Protein AF-A0A2E9A554-F1 (afdb_monomer_lite)

pLDDT: mean 85.21, std 9.95, range [47.91, 96.44]

Radius of gyration: 22.42 Å; chains: 1; bounding box: 54×28×67 Å

Secondary structure (DSSP, 8-state):
-PPBP----TTSHHHHHHHHHHHHSTTT---SB-EEE-TTT--EEEEEEEEEEEEHHHHHTT-STTEEEEEEEEEEEE-TTT--EEEEEEEEEEEEEHHHHHHHHHHHHHHHHTTTHHHH-HHHHHHHHHHTTTHHHHHHTTTT---

Structure (mmCIF, N/CA/C/O backbone):
data_AF-A0A2E9A554-F1
#
_entry.id   AF-A0A2E9A554-F1
#
loop_
_atom_site.group_PDB
_atom_site.id
_atom_site.type_symbol
_atom_site.label_atom_id
_atom_site.label_alt_id
_atom_site.label_comp_id
_atom_site.label_asym_id
_atom_site.label_entity_id
_atom_site.label_seq_id
_atom_site.pdbx_PDB_ins_code
_atom_site.Cartn_x
_atom_site.Cartn_y
_atom_site.Cartn_z
_atom_site.occupancy
_atom_site.B_iso_or_equiv
_atom_site.auth_seq_id
_atom_site.auth_comp_id
_atom_site.auth_asym_id
_atom_site.auth_atom_id
_atom_site.pdbx_PDB_model_num
ATOM 1 N N . MET A 1 1 ? 9.701 5.280 -5.747 1.00 60.09 1 MET A N 1
ATOM 2 C CA . MET A 1 1 ? 9.747 5.424 -7.225 1.00 60.09 1 MET A CA 1
ATOM 3 C C . MET A 1 1 ? 10.771 4.441 -7.777 1.00 60.09 1 MET A C 1
ATOM 5 O O . MET A 1 1 ? 11.624 4.023 -7.006 1.00 60.09 1 MET A O 1
ATOM 9 N N . ALA A 1 2 ? 10.641 4.023 -9.042 1.00 65.19 2 ALA A N 1
ATOM 10 C CA . ALA A 1 2 ? 11.498 3.002 -9.651 1.00 65.19 2 ALA A CA 1
ATOM 11 C C . ALA A 1 2 ? 12.974 3.433 -9.666 1.00 65.19 2 ALA A C 1
ATOM 13 O O . ALA A 1 2 ? 13.282 4.607 -9.874 1.00 65.19 2 ALA A O 1
ATOM 14 N N . THR A 1 3 ? 13.880 2.491 -9.414 1.00 64.88 3 THR A N 1
ATOM 15 C CA . THR A 1 3 ? 15.324 2.750 -9.372 1.00 64.88 3 THR A CA 1
ATOM 16 C C . THR A 1 3 ? 15.843 2.922 -10.792 1.00 64.88 3 THR A C 1
ATOM 18 O O . THR A 1 3 ? 15.577 2.064 -11.635 1.00 64.88 3 THR A O 1
ATOM 21 N N . LYS A 1 4 ? 16.572 4.012 -11.063 1.00 72.31 4 LYS A N 1
ATOM 22 C CA . LYS A 1 4 ? 17.244 4.197 -12.355 1.00 72.31 4 LYS A CA 1
ATOM 23 C C . LYS A 1 4 ? 18.222 3.037 -12.567 1.00 72.31 4 LYS A C 1
ATOM 25 O O . LYS A 1 4 ? 18.890 2.621 -11.620 1.00 72.31 4 LYS A O 1
ATOM 30 N N . LEU A 1 5 ? 18.250 2.483 -13.772 1.00 70.25 5 LEU A N 1
ATOM 31 C CA . LEU A 1 5 ? 19.269 1.515 -14.154 1.00 70.25 5 LEU A CA 1
ATOM 32 C C . LEU A 1 5 ? 20.624 2.219 -14.137 1.00 70.25 5 LEU A C 1
ATOM 34 O O . LEU A 1 5 ? 20.774 3.310 -14.688 1.00 70.25 5 LEU A O 1
ATOM 38 N N . ASP A 1 6 ? 21.582 1.601 -13.457 1.00 71.38 6 ASP A N 1
ATOM 39 C CA . ASP A 1 6 ? 22.965 2.051 -13.467 1.00 71.38 6 ASP A CA 1
ATOM 40 C C . ASP A 1 6 ? 23.604 1.567 -14.769 1.00 71.38 6 ASP A C 1
ATOM 42 O O . ASP A 1 6 ? 24.031 0.419 -14.890 1.00 71.38 6 ASP A O 1
ATOM 46 N N . VAL A 1 7 ? 23.525 2.409 -15.799 1.00 70.94 7 VAL A N 1
ATOM 47 C CA . VAL A 1 7 ? 24.035 2.090 -17.132 1.00 70.94 7 VAL A CA 1
ATOM 48 C C . VAL A 1 7 ? 25.461 2.605 -17.230 1.00 70.94 7 VAL A C 1
ATOM 50 O O . VAL A 1 7 ? 25.695 3.804 -17.396 1.00 70.94 7 VAL A O 1
ATOM 53 N N . ASN A 1 8 ? 26.421 1.687 -17.162 1.00 75.50 8 ASN A N 1
ATOM 54 C CA . ASN A 1 8 ? 27.818 2.009 -17.398 1.00 75.50 8 ASN A CA 1
ATOM 55 C C . ASN A 1 8 ? 28.079 2.099 -18.910 1.00 75.50 8 ASN A C 1
ATOM 57 O O . ASN A 1 8 ? 28.184 1.088 -19.598 1.00 75.50 8 ASN A O 1
ATOM 61 N N . THR A 1 9 ? 28.190 3.322 -19.431 1.00 76.94 9 THR A N 1
ATOM 62 C CA . THR A 1 9 ? 28.538 3.595 -20.841 1.00 76.94 9 THR A CA 1
ATOM 63 C C . THR A 1 9 ? 30.051 3.564 -21.099 1.00 76.94 9 THR A C 1
ATOM 65 O O . THR A 1 9 ? 30.520 4.021 -22.139 1.00 76.94 9 THR A O 1
ATOM 68 N N . GLY A 1 10 ? 30.847 3.072 -20.143 1.00 73.19 10 GLY A N 1
ATOM 69 C CA . GLY A 1 10 ? 32.307 3.039 -20.222 1.00 73.19 10 GLY A CA 1
ATOM 70 C C . GLY A 1 10 ? 32.973 4.415 -20.118 1.00 73.19 10 GLY A C 1
ATOM 71 O O . GLY A 1 10 ? 34.171 4.520 -20.346 1.00 73.19 10 GLY A O 1
ATOM 72 N N . GLY A 1 11 ? 32.217 5.480 -19.820 1.00 73.38 11 GLY A N 1
ATOM 73 C CA . GLY A 1 11 ? 32.735 6.845 -19.660 1.00 73.38 11 GLY A CA 1
ATOM 74 C C . GLY A 1 11 ? 33.213 7.525 -20.951 1.00 73.38 11 GLY A C 1
ATOM 75 O O . GLY A 1 11 ? 33.679 8.659 -20.893 1.00 73.38 11 GLY A O 1
ATOM 76 N N . THR A 1 12 ? 33.081 6.873 -22.110 1.00 81.94 12 THR A N 1
ATOM 77 C CA . THR A 1 12 ? 33.535 7.387 -23.412 1.00 81.94 12 THR A CA 1
ATOM 78 C C . THR A 1 12 ? 32.382 7.986 -24.218 1.00 81.94 12 THR A C 1
ATOM 80 O O . THR A 1 12 ? 31.231 7.556 -24.109 1.00 81.94 12 THR A O 1
ATOM 83 N N . ASP A 1 13 ? 32.675 8.963 -25.078 1.00 80.12 13 ASP A N 1
ATOM 84 C CA . ASP A 1 13 ? 31.655 9.573 -25.945 1.00 80.12 13 ASP A CA 1
ATOM 85 C C . ASP A 1 13 ? 31.112 8.596 -26.998 1.00 80.12 13 ASP A C 1
ATOM 87 O O . ASP A 1 13 ? 29.941 8.665 -27.375 1.00 80.12 13 ASP A O 1
ATOM 91 N N . LEU A 1 14 ? 31.923 7.612 -27.400 1.00 83.44 14 LEU A N 1
ATOM 92 C CA . LEU A 1 14 ? 31.482 6.510 -28.252 1.00 83.44 14 LEU A CA 1
ATOM 93 C C . LEU A 1 14 ? 30.424 5.643 -27.549 1.00 83.44 14 LEU A C 1
ATOM 95 O O . LEU A 1 14 ? 29.394 5.330 -28.146 1.00 83.44 14 LEU A O 1
ATOM 99 N N . GLY A 1 15 ? 30.634 5.309 -26.270 1.00 79.88 15 GLY A N 1
ATOM 100 C CA . GLY A 1 15 ? 29.681 4.529 -25.479 1.00 79.88 15 GLY A CA 1
ATOM 101 C C . GLY A 1 15 ? 28.342 5.242 -25.274 1.00 79.88 15 GLY A C 1
ATOM 102 O O . GLY A 1 15 ? 27.287 4.616 -25.387 1.00 79.88 15 GLY A O 1
ATOM 103 N N . LYS A 1 16 ? 28.358 6.567 -25.072 1.00 83.00 16 LYS A N 1
ATOM 104 C CA . LYS A 1 16 ? 27.128 7.381 -25.027 1.00 83.00 16 LYS A CA 1
ATOM 105 C C . LYS A 1 16 ? 26.375 7.344 -26.359 1.00 83.00 16 LYS A C 1
ATOM 107 O O . LYS A 1 16 ? 25.166 7.131 -26.367 1.00 83.00 16 LYS A O 1
ATOM 112 N N . LYS A 1 17 ? 27.084 7.481 -27.485 1.00 84.12 17 LYS A N 1
ATOM 113 C CA . LYS A 1 17 ? 26.482 7.459 -28.828 1.00 84.12 17 LYS A CA 1
ATOM 114 C C . LYS A 1 17 ? 25.852 6.101 -29.157 1.00 84.12 17 LYS A C 1
ATOM 116 O O . LYS A 1 17 ? 24.749 6.058 -29.696 1.00 84.12 17 LYS A O 1
ATOM 121 N N . ILE A 1 18 ? 26.512 5.000 -28.794 1.00 83.12 18 ILE A N 1
ATOM 122 C CA . ILE A 1 18 ? 25.972 3.639 -28.953 1.00 83.12 18 ILE A CA 1
ATOM 123 C C . ILE A 1 18 ? 24.711 3.456 -28.099 1.00 83.12 18 ILE A C 1
ATOM 125 O O . ILE A 1 18 ? 23.701 2.954 -28.593 1.00 83.12 18 ILE A O 1
ATOM 129 N N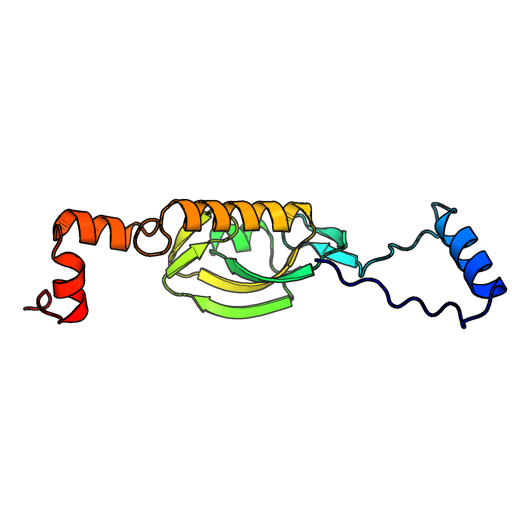 . TRP A 1 19 ? 24.736 3.916 -26.844 1.00 82.19 19 TRP A N 1
ATOM 130 C CA . TRP A 1 19 ? 23.565 3.878 -25.967 1.00 82.19 19 TRP A CA 1
ATOM 131 C C . TRP A 1 19 ? 22.382 4.668 -26.541 1.00 82.19 19 TRP A C 1
ATOM 133 O O . TRP A 1 19 ? 21.261 4.166 -26.567 1.00 82.19 19 TRP A O 1
ATOM 143 N N . GLU A 1 20 ? 22.618 5.873 -27.061 1.00 83.81 20 GLU A N 1
ATOM 144 C CA . GLU A 1 20 ? 21.577 6.685 -27.701 1.00 83.81 20 GLU A CA 1
ATOM 145 C C . GLU A 1 20 ? 20.982 6.020 -28.946 1.00 83.81 20 GLU A C 1
ATOM 147 O O . GLU A 1 20 ? 19.772 6.098 -29.158 1.00 83.81 20 GLU A O 1
ATOM 152 N N . VAL A 1 21 ? 21.804 5.358 -29.764 1.00 85.12 21 VAL A N 1
ATOM 153 C CA . VAL A 1 21 ? 21.327 4.600 -30.931 1.00 85.12 21 VAL A CA 1
ATOM 154 C C . VAL A 1 21 ? 20.466 3.414 -30.487 1.00 85.12 21 VAL A C 1
ATOM 156 O O . VAL A 1 21 ? 19.365 3.243 -31.010 1.00 85.12 21 VAL A O 1
ATOM 159 N N . HIS A 1 22 ? 20.899 2.656 -29.475 1.00 80.62 22 HIS A N 1
ATOM 160 C CA . HIS A 1 22 ? 20.107 1.555 -28.913 1.00 80.62 22 HIS A CA 1
ATOM 161 C C . HIS A 1 22 ? 18.777 2.016 -28.310 1.00 80.62 22 HIS A C 1
ATOM 163 O O . HIS A 1 22 ? 17.765 1.337 -28.472 1.00 80.62 22 HIS A O 1
ATOM 169 N N . GLN A 1 23 ? 18.760 3.173 -27.646 1.00 80.38 23 GLN A N 1
ATOM 170 C CA . GLN A 1 23 ? 17.552 3.759 -27.060 1.00 80.38 23 GLN A CA 1
ATOM 171 C C . GLN A 1 23 ? 16.565 4.301 -28.108 1.00 80.38 23 GLN A C 1
ATOM 173 O O . GLN A 1 23 ? 15.366 4.372 -27.833 1.00 80.38 23 GLN A O 1
ATOM 178 N N . LYS A 1 24 ? 17.051 4.683 -29.298 1.00 83.31 24 LYS A N 1
ATOM 179 C CA . LYS A 1 24 ? 16.222 5.143 -30.427 1.00 83.31 24 LYS A CA 1
ATOM 180 C C . LYS A 1 24 ? 15.560 3.999 -31.201 1.00 83.31 24 LYS A C 1
ATOM 182 O O . LYS A 1 24 ? 14.560 4.243 -31.866 1.00 83.31 24 LYS A O 1
ATOM 187 N N . ASN A 1 25 ? 16.099 2.784 -31.126 1.00 81.50 25 ASN A N 1
ATOM 188 C CA . ASN A 1 25 ? 15.534 1.609 -31.786 1.00 81.50 25 ASN A CA 1
ATOM 189 C C . ASN A 1 25 ? 14.466 0.953 -30.891 1.00 81.50 25 ASN A C 1
ATOM 191 O O . ASN A 1 25 ? 14.780 0.522 -29.785 1.00 81.50 25 ASN A O 1
ATOM 195 N N . GLU A 1 26 ? 13.220 0.853 -31.367 1.00 61.12 26 GLU A N 1
ATOM 196 C CA . GLU A 1 26 ? 12.099 0.273 -30.609 1.00 61.12 26 GLU A CA 1
ATOM 197 C C . GLU A 1 26 ? 12.321 -1.187 -30.193 1.00 61.12 26 GLU A C 1
ATOM 199 O O . GLU A 1 26 ? 11.865 -1.572 -29.116 1.00 61.12 26 GLU A O 1
ATOM 204 N N . GLU A 1 27 ? 13.055 -1.975 -30.982 1.00 69.25 27 GLU A N 1
ATOM 205 C CA . GLU A 1 27 ? 13.298 -3.397 -30.701 1.00 69.25 27 GLU A CA 1
ATOM 206 C C . GLU A 1 27 ? 14.384 -3.618 -29.641 1.00 69.25 27 GLU A C 1
ATOM 208 O O . GLU A 1 27 ? 14.365 -4.619 -28.926 1.00 69.25 27 GLU A O 1
ATOM 213 N N . THR A 1 28 ? 15.325 -2.676 -29.503 1.00 68.06 28 THR A N 1
ATOM 214 C CA . THR A 1 28 ? 16.438 -2.775 -28.539 1.00 68.06 28 THR A CA 1
ATOM 215 C C . THR A 1 28 ? 16.329 -1.791 -27.380 1.00 68.06 28 THR A C 1
ATOM 217 O O . THR A 1 28 ? 17.236 -1.718 -26.546 1.00 68.06 28 THR A O 1
ATOM 220 N N . ARG A 1 29 ? 15.248 -1.004 -27.318 1.00 74.50 29 ARG A N 1
ATOM 221 C CA . ARG A 1 29 ? 15.064 0.012 -26.283 1.00 74.50 29 ARG A CA 1
ATOM 222 C C . ARG A 1 29 ? 14.845 -0.647 -24.928 1.00 74.50 29 ARG A C 1
ATOM 224 O O . ARG A 1 29 ? 13.784 -1.196 -24.645 1.00 74.50 29 ARG A O 1
ATOM 231 N N . VAL A 1 30 ? 15.825 -0.492 -24.049 1.00 68.31 30 VAL A N 1
ATOM 232 C CA . VAL A 1 30 ? 15.725 -0.879 -22.638 1.00 68.31 30 VAL A CA 1
ATOM 233 C C . VAL A 1 30 ? 15.193 0.287 -21.813 1.00 68.31 30 VAL A C 1
ATOM 235 O O . VAL A 1 30 ? 15.573 1.437 -22.023 1.00 68.31 30 VAL A O 1
ATOM 238 N N . ASN A 1 31 ? 14.326 0.012 -20.844 1.00 66.12 31 ASN A N 1
ATOM 239 C CA . ASN A 1 31 ? 13.830 1.043 -19.939 1.00 66.12 31 ASN A CA 1
ATOM 240 C C . ASN A 1 31 ? 14.981 1.642 -19.120 1.00 66.12 31 ASN A C 1
ATOM 242 O O . ASN A 1 31 ? 15.914 0.945 -18.739 1.00 66.12 31 ASN A O 1
ATOM 246 N N . ASN A 1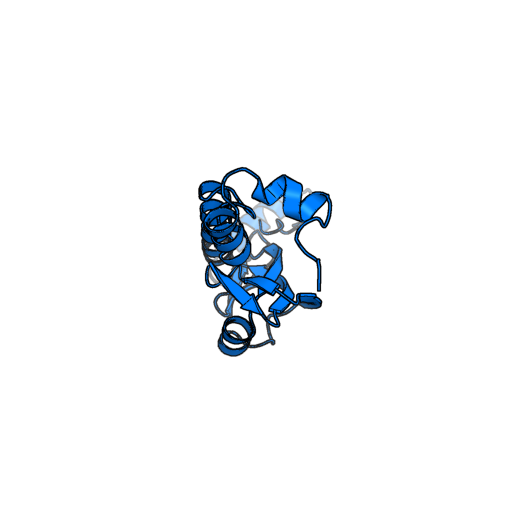 32 ? 14.913 2.935 -18.808 1.00 71.19 32 ASN A N 1
ATOM 247 C CA . ASN A 1 32 ? 15.927 3.602 -17.985 1.00 71.19 32 ASN A CA 1
ATOM 248 C C . ASN A 1 32 ? 15.796 3.264 -16.489 1.00 71.19 32 ASN A C 1
ATOM 250 O O . ASN A 1 32 ? 16.572 3.755 -15.669 1.00 71.19 32 ASN A O 1
ATOM 254 N N . TYR A 1 33 ? 14.806 2.454 -16.118 1.00 69.62 33 TYR A N 1
ATOM 255 C CA . TYR A 1 33 ? 14.496 2.067 -14.748 1.00 69.62 33 TYR A CA 1
ATOM 256 C C . TYR A 1 33 ? 14.387 0.551 -14.627 1.00 69.62 33 TYR A C 1
ATOM 258 O O . TYR A 1 33 ? 13.970 -0.117 -15.569 1.00 69.62 33 TYR A O 1
ATOM 266 N N . LYS A 1 34 ? 14.720 0.012 -13.449 1.00 68.38 34 LYS A N 1
ATOM 267 C CA . LYS A 1 34 ? 14.549 -1.416 -13.157 1.00 68.38 34 LYS A CA 1
ATOM 268 C C . LYS A 1 34 ? 13.091 -1.820 -13.380 1.00 68.38 34 LYS A C 1
ATOM 270 O O . LYS A 1 34 ? 12.189 -1.327 -12.696 1.00 68.38 34 LYS A O 1
ATOM 275 N N . GLU A 1 35 ? 12.883 -2.722 -14.329 1.00 78.88 35 GLU A N 1
ATOM 276 C CA . GLU A 1 35 ? 11.574 -3.291 -14.613 1.00 78.88 35 GLU A CA 1
ATOM 277 C C . GLU A 1 35 ? 11.265 -4.426 -13.644 1.00 78.88 35 GLU A C 1
ATOM 279 O O . GLU A 1 35 ? 12.145 -5.168 -13.196 1.00 78.88 35 GLU A O 1
ATOM 284 N N . ALA A 1 36 ? 9.994 -4.551 -13.288 1.00 82.50 36 ALA A N 1
ATOM 285 C CA . ALA A 1 36 ? 9.507 -5.711 -12.570 1.00 82.50 36 ALA A CA 1
ATOM 286 C C . ALA A 1 36 ? 8.028 -5.942 -12.855 1.00 82.50 36 ALA A C 1
ATOM 288 O O . ALA A 1 36 ? 7.296 -5.021 -13.227 1.00 82.50 36 ALA A O 1
ATOM 289 N N . VAL A 1 37 ? 7.578 -7.164 -12.576 1.00 88.12 37 VAL A N 1
ATOM 290 C CA . VAL A 1 37 ? 6.154 -7.482 -12.534 1.00 88.12 37 VAL A CA 1
ATOM 291 C C . VAL A 1 37 ? 5.505 -6.658 -11.421 1.00 88.12 37 VAL A C 1
ATOM 293 O O . VAL A 1 37 ? 5.877 -6.742 -10.248 1.00 88.12 37 VAL A O 1
ATOM 296 N N . CYS A 1 38 ? 4.528 -5.832 -11.784 1.00 90.81 38 CYS A N 1
ATOM 297 C CA . CYS A 1 38 ? 3.752 -5.053 -10.832 1.00 90.81 38 CYS A CA 1
ATOM 298 C C . CYS A 1 38 ? 2.725 -5.940 -10.116 1.00 90.81 38 CYS A C 1
ATOM 300 O O . CYS A 1 38 ? 1.814 -6.466 -10.750 1.00 90.81 38 CYS A O 1
ATOM 302 N N . PHE A 1 39 ? 2.764 -5.987 -8.785 1.00 92.62 39 PHE A N 1
ATOM 303 C CA . PHE A 1 39 ? 1.784 -6.704 -7.960 1.00 92.62 39 PHE A CA 1
ATOM 304 C C . PHE A 1 39 ? 0.340 -6.218 -8.181 1.00 92.62 39 PHE A C 1
ATOM 306 O O . PHE A 1 39 ? -0.624 -6.962 -8.041 1.00 92.62 39 PHE A O 1
ATOM 313 N N . GLY A 1 40 ? 0.161 -4.944 -8.539 1.00 90.12 40 GLY A N 1
ATOM 314 C CA . GLY A 1 40 ? -1.163 -4.353 -8.711 1.00 90.12 40 GLY A CA 1
ATOM 315 C C . GLY A 1 40 ? -1.869 -4.714 -10.020 1.00 90.12 40 GLY A C 1
ATOM 316 O O . GLY A 1 40 ? -3.099 -4.759 -10.026 1.00 90.12 40 GLY A O 1
ATOM 317 N N . CYS A 1 41 ? -1.128 -4.911 -11.115 1.00 91.19 41 CYS A N 1
ATOM 318 C CA . CYS A 1 41 ? -1.705 -5.113 -12.451 1.00 91.19 41 CYS A CA 1
ATOM 319 C C . CYS A 1 41 ? -1.047 -6.221 -13.283 1.00 91.19 41 CYS A C 1
ATOM 321 O O . CYS A 1 41 ? -1.412 -6.362 -14.445 1.00 91.19 41 CYS A O 1
ATOM 323 N N . LEU A 1 42 ? -0.075 -6.950 -12.725 1.00 89.50 42 LEU A N 1
ATOM 324 C CA . LEU A 1 42 ? 0.663 -8.061 -13.346 1.00 89.50 42 LEU A CA 1
ATOM 325 C C . LEU A 1 42 ? 1.397 -7.724 -14.653 1.00 89.50 42 LEU A C 1
ATOM 327 O O . LEU A 1 42 ? 1.858 -8.609 -15.361 1.00 89.50 42 LEU A O 1
ATOM 331 N N . LYS A 1 43 ? 1.541 -6.435 -14.970 1.00 89.12 43 LYS A N 1
ATOM 332 C CA . LYS A 1 43 ? 2.325 -5.967 -16.116 1.00 89.12 43 LYS A CA 1
ATOM 333 C C . LYS A 1 43 ? 3.773 -5.733 -15.701 1.00 89.12 43 LYS A C 1
ATOM 335 O O . LYS A 1 43 ? 4.008 -5.248 -14.590 1.00 89.12 43 LYS A O 1
ATOM 340 N N . ASN A 1 44 ? 4.701 -6.022 -16.608 1.00 86.06 44 ASN A N 1
ATOM 341 C CA . ASN A 1 44 ? 6.087 -5.575 -16.505 1.00 86.06 44 ASN A CA 1
ATOM 342 C C . ASN A 1 44 ? 6.150 -4.073 -16.782 1.00 86.06 44 ASN A C 1
ATOM 344 O O . ASN A 1 44 ? 5.660 -3.609 -17.810 1.00 86.06 44 ASN A O 1
ATOM 348 N N . ASP A 1 45 ? 6.675 -3.317 -15.823 1.00 85.44 45 ASP A N 1
ATOM 349 C CA . ASP A 1 45 ? 6.831 -1.865 -15.912 1.00 85.44 45 ASP A CA 1
ATOM 350 C C . ASP A 1 45 ? 7.932 -1.416 -14.934 1.00 85.44 45 ASP A C 1
ATOM 352 O O . ASP A 1 45 ? 8.364 -2.178 -14.059 1.00 85.44 45 ASP A O 1
ATOM 356 N N . ALA A 1 46 ? 8.346 -0.155 -15.028 1.00 84.94 46 ALA A N 1
ATOM 357 C CA . ALA A 1 46 ? 9.172 0.496 -14.024 1.00 84.94 46 ALA A CA 1
ATOM 358 C C . ALA A 1 46 ? 8.431 0.504 -12.674 1.00 84.94 46 ALA A C 1
ATOM 360 O O . ALA A 1 46 ? 7.465 1.252 -12.457 1.00 84.94 46 ALA A O 1
ATOM 361 N N . ALA A 1 47 ? 8.886 -0.336 -11.746 1.00 85.50 47 ALA A N 1
ATOM 362 C CA . ALA A 1 47 ? 8.209 -0.573 -10.479 1.00 85.50 47 ALA A CA 1
ATOM 363 C C . ALA A 1 47 ? 9.131 -0.314 -9.283 1.00 85.50 47 ALA A C 1
ATOM 365 O O . ALA A 1 47 ? 10.327 -0.597 -9.306 1.00 85.50 47 ALA A O 1
ATOM 366 N N . GLY A 1 48 ? 8.560 0.242 -8.215 1.00 85.56 48 GLY A N 1
ATOM 367 C CA . GLY A 1 48 ? 9.249 0.421 -6.937 1.00 85.56 48 GLY A CA 1
ATOM 368 C C . GLY A 1 48 ? 8.814 -0.641 -5.936 1.00 85.56 48 GLY A C 1
ATOM 369 O O . GLY A 1 48 ? 7.621 -0.931 -5.848 1.00 85.56 48 GLY A O 1
ATOM 370 N N . ALA A 1 49 ? 9.763 -1.195 -5.180 1.00 87.88 49 ALA A N 1
ATOM 371 C CA . ALA A 1 49 ? 9.465 -2.044 -4.031 1.00 87.88 49 ALA A CA 1
ATOM 372 C C . ALA A 1 49 ? 8.985 -1.197 -2.843 1.00 87.88 49 ALA A C 1
ATOM 374 O O . ALA A 1 49 ? 9.469 -0.082 -2.632 1.00 87.88 49 ALA A O 1
ATOM 375 N N . GLY A 1 50 ? 8.035 -1.725 -2.080 1.00 90.25 50 GLY A N 1
ATOM 376 C CA . GLY A 1 50 ? 7.495 -1.078 -0.893 1.00 90.25 50 GLY A CA 1
ATOM 377 C C . GLY A 1 50 ? 6.752 -2.066 -0.004 1.00 90.25 50 GLY A C 1
ATOM 378 O O . GLY A 1 50 ? 6.457 -3.190 -0.411 1.00 90.25 50 GLY A O 1
ATOM 379 N N . VAL A 1 51 ? 6.453 -1.620 1.214 1.00 94.12 51 VAL A N 1
ATOM 380 C CA . VAL A 1 51 ? 5.715 -2.398 2.209 1.00 94.12 51 VAL A CA 1
ATOM 381 C C . VAL A 1 51 ? 4.270 -1.921 2.256 1.00 94.12 51 VAL A C 1
ATOM 383 O O . VAL A 1 51 ? 4.015 -0.724 2.403 1.00 94.12 51 VAL A O 1
ATOM 386 N N . PHE A 1 52 ? 3.326 -2.849 2.118 1.00 94.75 52 PHE A N 1
ATOM 387 C CA . PHE A 1 52 ? 1.903 -2.542 2.041 1.00 94.75 52 PHE A CA 1
ATOM 388 C C . PHE A 1 52 ? 1.080 -3.516 2.880 1.00 94.75 52 PHE A C 1
ATOM 390 O O . PHE A 1 52 ? 1.335 -4.715 2.857 1.00 94.75 52 PHE A O 1
ATOM 397 N N . ASP A 1 53 ? 0.050 -3.013 3.555 1.00 96.00 53 ASP A N 1
ATOM 398 C CA . ASP A 1 53 ? -0.907 -3.860 4.265 1.00 96.00 53 ASP A CA 1
ATOM 399 C C . ASP A 1 53 ? -2.037 -4.264 3.309 1.00 96.00 53 ASP A C 1
ATOM 401 O O . ASP A 1 53 ? -2.657 -3.421 2.645 1.00 96.00 53 ASP A O 1
ATOM 405 N N . ILE A 1 54 ? -2.313 -5.563 3.212 1.00 95.88 54 ILE A N 1
ATOM 406 C CA . ILE A 1 54 ? -3.291 -6.131 2.283 1.00 95.88 54 ILE A CA 1
ATOM 407 C C . ILE A 1 54 ? -4.238 -7.095 3.001 1.00 95.88 54 ILE A C 1
ATOM 409 O O . ILE A 1 54 ? -3.840 -7.888 3.847 1.00 95.88 54 ILE A O 1
ATOM 413 N N . CYS A 1 55 ? -5.524 -7.038 2.653 1.00 95.44 55 CYS A N 1
ATOM 414 C CA . CYS A 1 55 ? -6.513 -7.998 3.141 1.00 95.44 55 CYS A CA 1
ATOM 415 C C . CYS A 1 55 ? -6.559 -9.258 2.264 1.00 95.44 55 CYS A C 1
ATOM 417 O O . CYS A 1 55 ? -6.303 -9.175 1.058 1.00 95.44 55 CYS A O 1
ATOM 419 N N . GLY A 1 56 ? -7.006 -10.383 2.831 1.00 91.25 56 GLY A N 1
ATOM 420 C CA . GLY A 1 56 ? -7.137 -11.662 2.116 1.00 91.25 56 GLY A CA 1
ATOM 421 C C . GLY A 1 56 ? -7.897 -11.558 0.787 1.00 91.25 56 GLY A C 1
ATOM 422 O O . GLY A 1 56 ? -7.400 -12.017 -0.236 1.00 91.25 56 GLY A O 1
ATOM 423 N N . ASP A 1 57 ? -9.023 -10.831 0.752 1.00 92.56 57 ASP A N 1
ATOM 424 C CA . ASP A 1 57 ? -9.804 -10.608 -0.481 1.00 92.56 57 ASP A CA 1
ATOM 425 C C . ASP A 1 57 ? -8.977 -9.957 -1.609 1.00 92.56 57 ASP A C 1
ATOM 427 O O . ASP A 1 57 ? -9.173 -10.227 -2.794 1.00 92.56 57 ASP A O 1
ATOM 431 N N . CYS A 1 58 ? -8.079 -9.031 -1.255 1.00 93.38 58 CYS A N 1
ATOM 432 C CA . CYS A 1 58 ? -7.262 -8.299 -2.220 1.00 93.38 58 CYS A CA 1
ATOM 433 C C . CYS A 1 58 ? -6.035 -9.091 -2.658 1.00 93.38 58 CYS A C 1
ATOM 435 O O . CYS A 1 58 ? -5.624 -8.926 -3.809 1.00 93.38 58 CYS A O 1
ATOM 437 N N . ALA A 1 59 ? -5.470 -9.897 -1.758 1.00 90.75 59 ALA A N 1
ATOM 438 C CA . ALA A 1 59 ? -4.376 -10.808 -2.059 1.00 90.75 59 ALA A CA 1
ATOM 439 C C . ALA A 1 59 ? -4.860 -11.940 -2.979 1.00 90.75 59 ALA A C 1
ATOM 441 O O . ALA A 1 59 ? -4.281 -12.149 -4.040 1.00 90.75 59 ALA A O 1
ATOM 442 N N . GLY A 1 60 ? -5.995 -12.574 -2.657 1.00 88.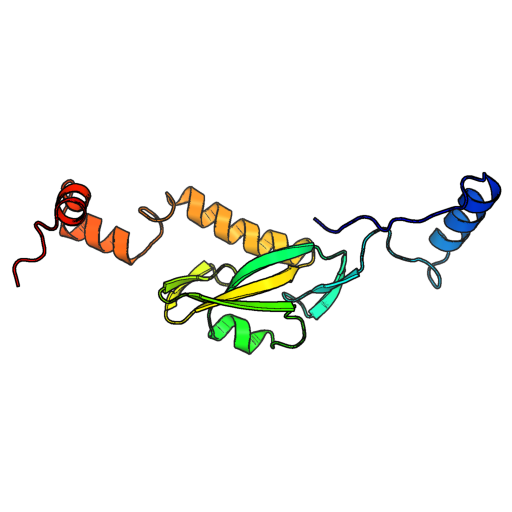31 60 GLY A N 1
ATOM 443 C CA . GLY A 1 60 ? -6.566 -13.663 -3.458 1.00 88.31 60 GLY A CA 1
ATOM 444 C C . GLY A 1 60 ? -6.892 -13.261 -4.900 1.00 88.31 60 GLY A C 1
ATOM 445 O O . GLY A 1 60 ? -6.642 -14.023 -5.822 1.00 88.31 60 GLY A O 1
ATOM 446 N N . LYS A 1 61 ? -7.369 -12.028 -5.125 1.00 89.75 61 LYS A N 1
ATOM 447 C CA . LYS A 1 61 ? -7.653 -11.513 -6.481 1.00 89.75 61 LYS A CA 1
ATOM 448 C C . LYS A 1 61 ? -6.413 -11.235 -7.332 1.00 89.75 61 LYS A C 1
ATOM 450 O O . LYS A 1 61 ? -6.544 -11.118 -8.545 1.00 89.75 61 LYS A O 1
ATOM 455 N N . ARG A 1 62 ? -5.254 -11.009 -6.710 1.00 88.69 62 ARG A N 1
ATOM 456 C CA . ARG A 1 62 ? -4.017 -10.619 -7.410 1.00 88.69 62 ARG A CA 1
ATOM 457 C C . ARG A 1 62 ? -3.051 -11.775 -7.602 1.00 88.69 62 ARG A C 1
ATOM 459 O O . ARG A 1 62 ? -2.164 -11.653 -8.438 1.00 88.69 62 ARG A O 1
ATOM 466 N N . GLY A 1 63 ? -3.235 -12.849 -6.841 1.00 84.62 63 GLY A N 1
ATOM 467 C CA . GLY A 1 63 ? -2.262 -13.922 -6.762 1.00 84.62 63 GLY A CA 1
ATOM 468 C C . GLY A 1 63 ? -1.055 -13.536 -5.902 1.00 84.62 63 GLY A C 1
ATOM 469 O O . GLY A 1 63 ? -0.921 -12.400 -5.428 1.00 84.62 63 GLY A O 1
ATOM 470 N N . ARG A 1 64 ? -0.196 -14.521 -5.643 1.00 82.62 64 ARG A N 1
ATOM 471 C CA . ARG A 1 64 ? 1.019 -14.375 -4.819 1.00 82.62 64 ARG A CA 1
ATOM 472 C C . ARG A 1 64 ? 2.305 -14.476 -5.635 1.00 82.62 64 ARG A C 1
ATOM 474 O O . ARG A 1 64 ? 3.380 -14.260 -5.099 1.00 82.62 64 ARG A O 1
ATOM 481 N N . GLU A 1 65 ? 2.205 -14.732 -6.927 1.00 80.69 65 GLU A N 1
ATOM 482 C CA . GLU A 1 65 ? 3.315 -14.847 -7.868 1.00 80.69 65 GLU A CA 1
ATOM 483 C C . GLU A 1 65 ? 4.163 -13.561 -7.960 1.00 80.69 65 GLU A C 1
ATOM 485 O O . GLU A 1 65 ? 5.388 -13.664 -7.954 1.00 80.69 65 GLU A O 1
ATOM 490 N N . PRO A 1 66 ? 3.584 -12.339 -7.993 1.00 81.19 66 PRO A N 1
ATOM 491 C CA . PRO A 1 66 ? 4.370 -11.097 -8.014 1.00 81.19 66 PRO A CA 1
ATOM 492 C C . PRO A 1 66 ? 4.782 -10.595 -6.615 1.00 81.19 66 PRO A C 1
ATOM 494 O O . PRO A 1 66 ? 5.299 -9.478 -6.483 1.00 81.19 66 PRO A O 1
ATOM 497 N N . LEU A 1 67 ? 4.482 -11.350 -5.554 1.00 85.56 67 LEU A N 1
ATOM 498 C CA . LEU A 1 67 ? 4.8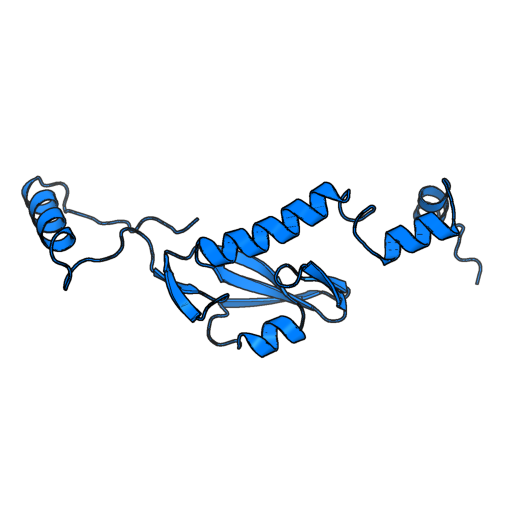23 -10.989 -4.180 1.00 85.56 67 LEU A CA 1
ATOM 499 C C . LEU A 1 67 ? 6.316 -11.237 -3.936 1.00 85.56 67 LEU A C 1
ATOM 501 O O . LEU A 1 67 ? 6.823 -12.297 -4.283 1.00 85.56 67 LEU A O 1
ATOM 505 N N . LEU A 1 68 ? 7.018 -10.294 -3.298 1.00 82.69 68 LEU A N 1
ATOM 506 C CA . LEU A 1 68 ? 8.409 -10.542 -2.908 1.00 82.69 68 LEU A CA 1
ATOM 507 C C . LEU A 1 68 ? 8.465 -11.388 -1.638 1.00 82.69 68 LEU A C 1
ATOM 509 O O . LEU A 1 68 ? 9.135 -12.412 -1.606 1.00 82.69 68 LEU A O 1
ATOM 513 N N . VAL A 1 69 ? 7.768 -10.951 -0.584 1.00 90.44 69 VAL A N 1
ATOM 514 C CA . VAL A 1 69 ? 7.694 -11.682 0.686 1.00 90.44 69 VAL A CA 1
ATOM 515 C C . VAL A 1 69 ? 6.490 -11.217 1.507 1.00 90.44 69 VAL A C 1
ATOM 517 O O . VAL A 1 69 ? 6.138 -10.033 1.490 1.00 90.44 69 VAL A O 1
ATOM 520 N N . SER A 1 70 ? 5.862 -12.137 2.242 1.00 91.88 70 SER A N 1
ATOM 521 C CA . SER A 1 70 ? 4.946 -11.783 3.333 1.00 91.88 70 SER A CA 1
ATOM 522 C C . SER A 1 70 ? 5.775 -11.540 4.594 1.00 91.88 70 SER A C 1
ATOM 524 O O . SER A 1 70 ? 6.545 -12.403 5.005 1.00 91.88 70 SER A O 1
ATOM 526 N N . ILE A 1 71 ? 5.682 -10.337 5.158 1.00 93.56 71 ILE A N 1
ATOM 527 C CA . ILE A 1 71 ? 6.536 -9.890 6.266 1.00 93.56 71 ILE A CA 1
ATOM 528 C C . ILE A 1 71 ? 5.963 -10.371 7.594 1.00 93.56 71 ILE A C 1
ATOM 530 O O . ILE A 1 71 ? 6.665 -10.990 8.390 1.00 93.56 71 ILE A O 1
ATOM 534 N N . LYS A 1 72 ? 4.694 -10.044 7.859 1.00 94.75 72 LYS A N 1
ATOM 535 C CA . LYS A 1 72 ? 4.016 -10.414 9.103 1.00 94.75 72 LYS A CA 1
ATOM 536 C C . LYS A 1 72 ? 2.497 -10.416 8.944 1.00 94.75 72 LYS A C 1
ATOM 538 O O . LYS A 1 72 ? 1.967 -9.629 8.153 1.00 94.75 72 LYS A O 1
ATOM 543 N N . PRO A 1 73 ? 1.778 -11.226 9.736 1.00 94.50 73 PRO A N 1
ATOM 544 C CA . PRO A 1 73 ? 0.336 -11.087 9.865 1.00 94.50 73 PRO A CA 1
ATOM 545 C C . PRO A 1 73 ? -0.020 -9.758 10.549 1.00 94.50 73 PRO A C 1
ATOM 547 O O . PRO A 1 73 ? 0.675 -9.285 11.452 1.00 94.50 73 PRO A O 1
ATOM 550 N N . VAL A 1 74 ? -1.128 -9.158 10.123 1.00 93.00 74 VAL A N 1
ATOM 551 C CA . VAL A 1 74 ? -1.713 -7.944 10.698 1.00 93.00 74 VAL A CA 1
ATOM 552 C C . VAL A 1 74 ? -3.143 -8.273 11.104 1.00 93.00 74 VAL A C 1
ATOM 554 O O . VAL A 1 74 ? -4.010 -8.482 10.260 1.00 93.00 74 VAL A O 1
ATOM 557 N N . TYR A 1 75 ? -3.407 -8.326 12.409 1.00 91.12 75 TYR A N 1
ATOM 558 C CA . TYR A 1 75 ? -4.709 -8.770 12.912 1.00 91.12 75 TYR A CA 1
ATOM 559 C C . TYR A 1 75 ? -5.867 -7.878 12.449 1.00 91.12 75 TYR A C 1
ATOM 561 O O . TYR A 1 75 ? -6.901 -8.389 12.032 1.00 91.12 75 TYR A O 1
ATOM 569 N N . TYR A 1 76 ? -5.694 -6.557 12.496 1.00 92.94 76 TYR A N 1
ATOM 570 C CA . TYR A 1 76 ? -6.692 -5.579 12.075 1.00 92.94 76 TYR A CA 1
ATOM 571 C C . TYR A 1 76 ? -6.012 -4.313 11.562 1.00 92.94 76 TYR A C 1
ATOM 573 O O . TYR A 1 76 ? -5.030 -3.854 12.144 1.00 92.94 76 TYR A O 1
ATOM 581 N N . GLY A 1 77 ? -6.544 -3.731 10.492 1.00 93.69 77 GLY A N 1
ATOM 582 C CA . GLY A 1 77 ? -6.041 -2.468 9.966 1.00 93.69 77 GLY A CA 1
ATOM 583 C C . GLY A 1 77 ? -6.682 -2.078 8.643 1.00 93.69 77 GLY A C 1
ATOM 584 O O . GLY A 1 77 ? -7.611 -2.731 8.166 1.00 93.69 77 GLY A O 1
ATOM 585 N N . LEU A 1 78 ? -6.174 -0.999 8.050 1.00 95.38 78 LEU A N 1
ATOM 586 C CA . LEU A 1 78 ? -6.615 -0.484 6.758 1.00 95.38 78 LEU A CA 1
ATOM 587 C C . LEU A 1 78 ? -5.897 -1.217 5.618 1.00 95.38 78 LEU A C 1
ATOM 589 O O . LEU A 1 78 ? -4.682 -1.120 5.487 1.00 95.38 78 LEU A O 1
ATOM 593 N N . CYS A 1 79 ? -6.643 -1.873 4.730 1.00 95.88 79 CYS A N 1
ATOM 594 C CA . CYS A 1 79 ? -6.062 -2.441 3.516 1.00 95.88 79 CYS A CA 1
ATOM 595 C C . CYS A 1 79 ? -5.709 -1.332 2.516 1.00 95.88 79 CYS A C 1
ATOM 597 O O . CYS A 1 79 ? -6.581 -0.591 2.052 1.00 95.88 79 CYS A O 1
ATOM 599 N N . TYR A 1 80 ? -4.445 -1.270 2.106 1.00 95.81 80 TYR A N 1
ATOM 600 C CA . TYR A 1 80 ? -3.911 -0.220 1.233 1.00 95.81 80 TYR A CA 1
ATOM 601 C C . TYR A 1 80 ? -4.435 -0.299 -0.209 1.00 95.81 80 TYR A C 1
ATOM 603 O O . TYR A 1 80 ? -4.341 0.666 -0.965 1.00 95.81 80 TYR A O 1
ATOM 611 N N . PHE A 1 81 ? -5.024 -1.434 -0.592 1.00 94.56 81 PHE A N 1
ATOM 612 C CA . PHE A 1 81 ? -5.514 -1.683 -1.948 1.00 94.56 81 PHE A CA 1
ATOM 613 C C . PHE A 1 81 ? -7.004 -1.387 -2.124 1.00 94.56 81 PHE A C 1
ATOM 615 O O . PHE A 1 81 ? -7.399 -0.900 -3.182 1.00 94.56 81 PHE A O 1
ATOM 622 N N . CYS A 1 82 ? -7.837 -1.696 -1.125 1.00 94.75 82 CYS A N 1
ATOM 623 C CA . CYS A 1 82 ? -9.280 -1.431 -1.181 1.00 94.75 82 CYS A CA 1
ATOM 624 C C . CYS A 1 82 ? -9.728 -0.269 -0.288 1.00 94.75 82 CYS A C 1
ATOM 626 O O . CYS A 1 82 ? -10.874 0.159 -0.403 1.00 94.75 82 CYS A O 1
ATOM 628 N N . GLY A 1 83 ? -8.856 0.234 0.592 1.00 94.75 83 GLY A N 1
ATOM 629 C CA . GLY A 1 83 ? -9.154 1.337 1.504 1.00 94.75 83 GLY A CA 1
ATOM 630 C C . GLY A 1 83 ? -10.203 1.012 2.561 1.00 94.75 83 GLY A C 1
ATOM 631 O O . GLY A 1 83 ? -10.867 1.919 3.052 1.00 94.75 83 GLY A O 1
ATOM 632 N N . LYS A 1 84 ? -10.383 -0.270 2.896 1.00 94.50 84 LYS A N 1
ATOM 633 C CA . LYS A 1 84 ? -11.326 -0.724 3.926 1.00 94.50 84 LYS A CA 1
ATOM 634 C C . LYS A 1 84 ? -10.580 -1.352 5.093 1.00 94.50 84 LYS A C 1
ATOM 636 O O . LYS A 1 84 ? -9.580 -2.039 4.885 1.00 94.50 84 LYS A O 1
ATOM 641 N N . TYR A 1 85 ? -11.111 -1.149 6.294 1.00 94.44 85 TYR A N 1
ATOM 642 C CA . TYR A 1 85 ? -10.644 -1.845 7.485 1.00 94.44 85 TYR A CA 1
ATOM 643 C C . TYR A 1 85 ? -11.083 -3.307 7.460 1.00 94.44 85 TYR A C 1
ATOM 645 O O . TYR A 1 85 ? -12.246 -3.607 7.164 1.00 94.44 85 TYR A O 1
ATOM 653 N N . LYS A 1 86 ? -10.146 -4.216 7.722 1.00 94.75 86 LYS A N 1
ATOM 654 C CA . LYS A 1 86 ? -10.358 -5.666 7.668 1.00 94.75 86 LYS A CA 1
ATOM 655 C C . LYS A 1 86 ? -9.579 -6.355 8.784 1.00 94.75 86 LYS A C 1
ATOM 657 O O . LYS A 1 86 ? -8.556 -5.848 9.236 1.00 94.75 86 LYS A O 1
ATOM 662 N N . PHE A 1 87 ? -10.082 -7.514 9.195 1.00 92.81 87 PHE A N 1
ATOM 663 C CA . PHE A 1 87 ? -9.363 -8.446 10.058 1.00 92.81 87 PHE A CA 1
ATOM 664 C C . PHE A 1 87 ? -8.526 -9.422 9.227 1.00 92.81 87 PHE A C 1
ATOM 666 O O . PHE A 1 87 ? -8.775 -9.569 8.027 1.00 92.81 87 PHE A O 1
ATOM 673 N N . ASN A 1 88 ? -7.580 -10.103 9.877 1.0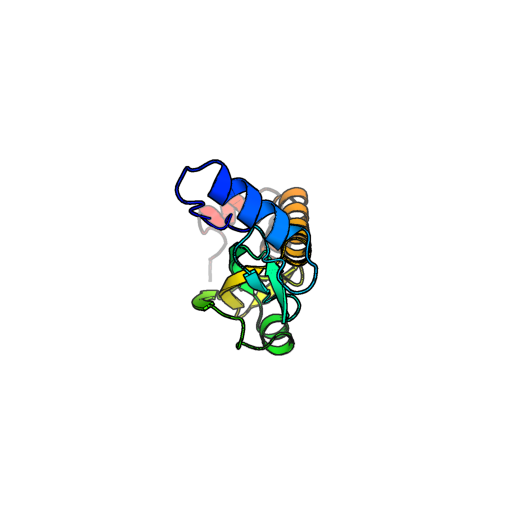0 90.56 88 ASN A N 1
ATOM 674 C CA . ASN A 1 88 ? -6.747 -11.163 9.299 1.00 90.56 88 ASN A CA 1
ATOM 675 C C . ASN A 1 88 ? -6.065 -10.714 7.999 1.00 90.56 88 ASN A C 1
ATOM 677 O O . ASN A 1 88 ? -6.196 -11.329 6.939 1.00 90.56 88 ASN A O 1
ATOM 681 N N . MET A 1 89 ? -5.392 -9.572 8.080 1.00 95.06 89 MET A N 1
ATOM 682 C CA . MET A 1 89 ? -4.593 -9.019 6.999 1.00 95.06 89 MET A CA 1
ATOM 683 C C . MET A 1 89 ? -3.149 -9.515 7.084 1.00 95.06 89 MET A C 1
ATOM 685 O O . MET A 1 89 ? -2.729 -10.151 8.052 1.00 95.06 89 MET A O 1
ATOM 689 N N . GLU A 1 90 ? -2.364 -9.174 6.075 1.00 94.50 90 GLU A N 1
ATOM 690 C CA . GLU A 1 90 ? -0.924 -9.387 6.061 1.00 94.50 90 GLU A CA 1
ATOM 691 C C . GLU A 1 90 ? -0.211 -8.127 5.582 1.00 94.50 90 GLU A C 1
ATOM 693 O O . GLU A 1 90 ? -0.740 -7.343 4.790 1.00 94.50 90 GLU A O 1
ATOM 698 N N . GLN A 1 91 ? 1.003 -7.932 6.076 1.00 95.94 91 GLN A N 1
ATOM 699 C CA . GLN A 1 91 ? 1.914 -6.928 5.568 1.00 95.94 91 GLN A CA 1
ATOM 700 C C . GLN A 1 91 ? 2.839 -7.585 4.550 1.00 95.94 91 GLN A C 1
ATOM 702 O O . GLN A 1 91 ? 3.524 -8.561 4.856 1.00 95.94 91 GLN A O 1
ATOM 707 N N . ILE A 1 92 ? 2.871 -7.038 3.342 1.00 94.75 92 ILE A N 1
ATOM 708 C CA . ILE A 1 92 ? 3.602 -7.592 2.208 1.00 94.75 92 ILE A CA 1
ATOM 709 C C . ILE A 1 92 ? 4.685 -6.643 1.718 1.00 94.75 92 ILE A C 1
ATOM 711 O O . ILE A 1 92 ? 4.486 -5.429 1.684 1.00 94.75 92 ILE A O 1
ATOM 715 N N . ASN A 1 93 ? 5.807 -7.200 1.268 1.00 93.12 93 ASN A N 1
ATOM 716 C CA . ASN A 1 93 ? 6.743 -6.489 0.408 1.00 93.12 93 ASN A CA 1
ATOM 717 C C . ASN A 1 93 ? 6.394 -6.795 -1.050 1.00 93.12 93 ASN A C 1
ATOM 719 O O . ASN A 1 93 ? 6.432 -7.950 -1.480 1.00 93.12 93 ASN A O 1
ATOM 723 N N . ALA A 1 94 ? 6.037 -5.769 -1.812 1.00 92.75 94 ALA A N 1
ATOM 724 C CA . ALA A 1 94 ? 5.616 -5.924 -3.196 1.00 92.75 94 ALA A CA 1
ATOM 725 C C . ALA A 1 94 ? 6.128 -4.782 -4.070 1.00 92.75 94 ALA A C 1
ATOM 727 O O . ALA A 1 94 ? 6.437 -3.688 -3.595 1.00 92.75 94 ALA A O 1
ATOM 728 N N . ARG A 1 95 ? 6.202 -5.034 -5.379 1.00 91.31 95 ARG A N 1
ATOM 729 C CA . ARG A 1 95 ? 6.580 -4.019 -6.367 1.00 91.31 95 ARG A CA 1
ATOM 730 C C . ARG A 1 95 ? 5.342 -3.434 -7.023 1.00 91.31 95 ARG A C 1
ATOM 732 O O . ARG A 1 95 ? 4.487 -4.173 -7.504 1.00 91.31 95 ARG A O 1
ATOM 739 N N . LEU A 1 96 ? 5.249 -2.109 -7.077 1.00 92.38 96 LEU A N 1
ATOM 740 C CA . LEU A 1 96 ? 4.156 -1.408 -7.750 1.00 92.38 96 LEU A CA 1
ATOM 741 C C . LEU A 1 96 ? 4.694 -0.473 -8.831 1.00 92.38 96 LEU A C 1
ATOM 743 O O . LEU A 1 96 ? 5.602 0.323 -8.585 1.00 92.38 96 LEU A O 1
ATOM 747 N N . CYS A 1 97 ? 4.081 -0.531 -10.016 1.00 91.81 97 CYS A N 1
ATOM 748 C CA . CYS A 1 97 ? 4.260 0.489 -11.043 1.00 91.81 97 CYS A CA 1
ATOM 749 C C . CYS A 1 97 ? 3.680 1.827 -10.570 1.00 91.81 97 CYS A C 1
ATOM 751 O O . CYS A 1 97 ? 2.835 1.872 -9.665 1.00 91.81 97 CYS A O 1
ATOM 753 N N . LYS A 1 98 ? 4.078 2.924 -11.222 1.00 90.69 98 LYS A N 1
ATOM 754 C CA . LYS A 1 98 ? 3.651 4.288 -10.863 1.00 90.69 98 LYS A CA 1
ATOM 755 C C . LYS A 1 98 ? 2.132 4.405 -10.683 1.00 90.69 98 LYS A C 1
ATOM 757 O O . LYS A 1 98 ? 1.669 4.872 -9.646 1.00 90.69 98 LYS A O 1
ATOM 762 N N . ARG A 1 99 ? 1.351 3.892 -11.642 1.00 92.50 99 ARG A N 1
ATOM 763 C CA . ARG A 1 99 ? -0.123 3.959 -11.615 1.00 92.50 99 ARG A CA 1
ATOM 764 C C . ARG A 1 99 ? -0.729 3.197 -10.433 1.00 92.50 99 ARG A C 1
ATOM 766 O O . ARG A 1 99 ? -1.673 3.674 -9.808 1.00 92.50 99 ARG A O 1
ATOM 773 N N . CYS A 1 100 ? -0.219 2.004 -10.124 1.00 93.25 100 CYS A N 1
ATOM 774 C CA . CYS A 1 100 ? -0.731 1.209 -9.004 1.00 93.25 100 CYS A CA 1
ATOM 775 C C . CYS A 1 100 ? -0.319 1.807 -7.658 1.00 93.25 100 CYS A C 1
ATOM 777 O O . CYS A 1 100 ? -1.135 1.866 -6.738 1.00 93.25 100 CYS A O 1
ATOM 779 N N . HIS A 1 101 ? 0.905 2.324 -7.570 1.00 93.75 101 HIS A N 1
ATOM 780 C CA . HIS A 1 101 ? 1.383 3.039 -6.396 1.00 93.75 101 HIS A CA 1
ATOM 781 C C . HIS A 1 101 ? 0.554 4.305 -6.127 1.00 93.75 101 HIS A C 1
ATOM 783 O O . HIS A 1 101 ? 0.199 4.579 -4.986 1.00 93.75 101 HIS A O 1
ATOM 789 N N . GLU A 1 102 ? 0.170 5.058 -7.161 1.00 94.12 102 GLU A N 1
ATOM 790 C CA . GLU A 1 102 ? -0.713 6.225 -7.019 1.00 94.12 102 GLU A CA 1
ATOM 791 C C . GLU A 1 102 ? -2.099 5.862 -6.468 1.00 94.12 102 GLU A C 1
ATOM 793 O O . GLU A 1 102 ? -2.651 6.615 -5.665 1.00 94.12 102 GLU A O 1
ATOM 798 N N . LYS A 1 103 ? -2.662 4.706 -6.850 1.00 94.81 103 LYS A N 1
ATOM 799 C CA . LYS A 1 103 ? -3.935 4.219 -6.285 1.00 94.81 103 LYS A CA 1
ATOM 800 C C . LYS A 1 103 ? -3.810 3.957 -4.785 1.00 94.81 103 LYS A C 1
ATOM 802 O O . LYS A 1 103 ? -4.646 4.431 -4.019 1.00 94.81 103 LYS A O 1
ATOM 807 N N . VAL A 1 104 ? -2.742 3.280 -4.369 1.00 94.88 104 VAL A N 1
ATOM 808 C CA . VAL A 1 104 ? -2.443 3.044 -2.948 1.00 94.88 104 VAL A CA 1
ATOM 809 C C . VAL A 1 104 ? -2.201 4.364 -2.208 1.00 94.88 104 VAL A C 1
ATOM 811 O O . VAL A 1 104 ? -2.766 4.609 -1.144 1.00 94.88 104 VAL A O 1
ATOM 814 N N . ALA A 1 105 ? -1.439 5.282 -2.802 1.00 94.31 105 ALA A N 1
ATOM 815 C CA . ALA A 1 105 ? -1.183 6.592 -2.214 1.00 94.31 105 ALA A CA 1
ATOM 816 C C . ALA A 1 105 ? -2.473 7.410 -2.023 1.00 94.31 105 ALA A C 1
ATOM 818 O O . ALA A 1 105 ? -2.587 8.146 -1.045 1.00 94.31 105 ALA A O 1
ATOM 819 N N . LYS A 1 106 ? -3.467 7.280 -2.915 1.00 96.44 106 LYS A N 1
ATOM 820 C CA . LYS A 1 106 ? -4.788 7.910 -2.742 1.00 96.44 106 LYS A CA 1
ATOM 821 C C . LYS A 1 106 ? -5.535 7.356 -1.529 1.00 96.44 106 LYS A C 1
ATOM 823 O O . LYS A 1 106 ? -6.130 8.145 -0.800 1.00 96.44 106 LYS A O 1
ATOM 828 N N . VAL A 1 107 ? -5.463 6.047 -1.278 1.00 95.69 107 VAL A N 1
ATOM 829 C CA . VAL A 1 107 ? -6.038 5.435 -0.067 1.00 95.69 107 VAL A CA 1
ATOM 830 C C . VAL A 1 107 ? -5.422 6.058 1.187 1.00 95.69 107 VAL A C 1
ATOM 832 O O . VAL A 1 107 ? -6.154 6.560 2.038 1.00 95.69 107 VAL A O 1
ATOM 835 N N . MET A 1 108 ? -4.090 6.135 1.256 1.00 93.69 108 MET A N 1
ATOM 836 C CA . MET A 1 108 ? -3.396 6.726 2.409 1.00 93.69 108 MET A CA 1
ATOM 837 C C . MET A 1 108 ? -3.658 8.228 2.562 1.00 93.69 108 MET A C 1
ATOM 839 O O . MET A 1 108 ? -3.843 8.721 3.673 1.00 93.69 108 MET A O 1
ATOM 843 N N . LYS A 1 109 ? -3.748 8.971 1.452 1.00 95.12 109 LYS A N 1
ATOM 844 C CA . LYS A 1 109 ? -4.145 10.386 1.480 1.00 95.12 109 LYS A CA 1
ATOM 845 C C . LYS A 1 109 ? -5.559 10.564 2.034 1.00 95.12 109 LYS A C 1
ATOM 847 O O . LYS A 1 109 ? -5.776 11.478 2.822 1.00 95.12 109 LYS A O 1
ATOM 852 N N . ASN A 1 110 ? -6.504 9.705 1.653 1.00 94.50 110 ASN A N 1
ATOM 853 C CA . ASN A 1 110 ? -7.871 9.755 2.173 1.00 94.50 110 ASN A CA 1
ATOM 854 C C . ASN A 1 110 ? -7.921 9.412 3.667 1.00 94.50 110 ASN A C 1
ATOM 856 O O . ASN A 1 110 ? -8.579 10.122 4.421 1.00 94.50 110 ASN A O 1
ATOM 860 N N . TYR A 1 111 ? -7.171 8.396 4.099 1.00 93.12 111 TYR A N 1
ATOM 861 C CA . TYR A 1 111 ? -7.001 8.056 5.514 1.00 93.12 111 TYR A CA 1
ATOM 862 C C . TYR A 1 111 ? -6.477 9.248 6.333 1.00 93.12 111 TYR A C 1
ATOM 864 O O . TYR A 1 111 ? -7.063 9.611 7.353 1.00 93.12 111 TYR A O 1
ATOM 872 N N . ASN A 1 112 ? -5.435 9.928 5.847 1.00 92.38 112 ASN A N 1
ATOM 873 C CA . ASN A 1 112 ? -4.888 11.106 6.525 1.00 92.38 112 ASN A CA 1
ATOM 874 C C . ASN A 1 112 ? -5.890 12.268 6.564 1.00 92.38 112 ASN A C 1
ATOM 876 O O . ASN A 1 112 ? -6.049 12.901 7.604 1.00 92.38 112 ASN A O 1
ATOM 880 N N . LYS A 1 113 ? -6.619 12.517 5.466 1.00 94.19 113 LYS A N 1
ATOM 881 C CA . LYS A 1 113 ? -7.678 13.543 5.417 1.00 94.19 113 LYS A CA 1
ATOM 882 C C . LYS A 1 113 ? -8.806 13.285 6.415 1.00 94.19 113 LYS A C 1
ATOM 884 O O . LYS A 1 113 ? -9.389 14.234 6.922 1.00 94.19 113 LYS A O 1
ATOM 889 N N . GLN A 1 114 ? -9.106 12.021 6.701 1.00 90.38 114 GLN A N 1
ATOM 890 C CA . GLN A 1 114 ? -10.121 11.634 7.681 1.00 90.38 114 GLN A CA 1
ATOM 891 C C . GLN A 1 114 ? -9.644 11.776 9.134 1.00 90.38 114 GLN A C 1
ATOM 893 O O . GLN A 1 114 ? -10.434 11.549 10.041 1.00 90.38 114 GLN A O 1
ATOM 898 N N . GLY A 1 115 ? -8.390 12.169 9.382 1.00 89.00 115 GLY A N 1
ATOM 899 C CA . GLY A 1 115 ? -7.834 12.302 10.732 1.00 89.00 115 GLY A CA 1
ATOM 900 C C . GLY A 1 115 ? -7.102 11.052 11.225 1.00 89.00 115 GLY A C 1
ATOM 901 O O . GLY A 1 115 ? -6.937 10.870 12.433 1.00 89.00 115 GLY A O 1
ATOM 902 N N . GLY A 1 116 ? -6.673 10.183 10.306 1.00 89.44 116 GLY A N 1
ATOM 903 C CA . GLY A 1 116 ? -5.880 8.999 10.619 1.00 89.44 116 GLY A CA 1
ATOM 904 C C . GLY A 1 116 ? -6.625 8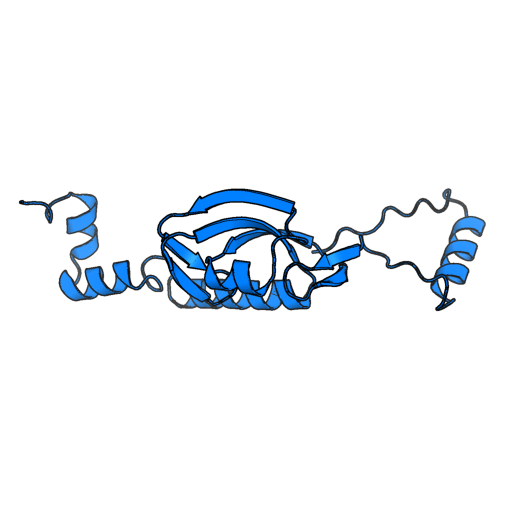.013 11.516 1.00 89.44 116 GLY A C 1
ATOM 905 O O . GLY A 1 116 ? -7.841 7.883 11.433 1.00 89.44 116 GLY A O 1
ATOM 906 N N . GLN A 1 117 ? -5.911 7.322 12.400 1.00 86.62 117 GLN A N 1
ATOM 907 C CA . GLN A 1 117 ? -6.459 6.224 13.199 1.00 86.62 117 GLN A CA 1
ATOM 908 C C . GLN A 1 117 ? -7.716 6.625 13.984 1.00 86.62 117 GLN A C 1
ATOM 910 O O . GLN A 1 117 ? -8.695 5.895 13.990 1.00 86.62 117 GLN A O 1
ATOM 915 N N . PHE A 1 118 ? -7.742 7.806 14.599 1.00 86.12 118 PHE A N 1
ATOM 916 C CA . PHE A 1 118 ? -8.879 8.219 15.429 1.00 86.12 118 PHE A CA 1
ATOM 917 C C . PHE A 1 118 ? -10.071 8.765 14.642 1.00 86.12 118 PHE A C 1
ATOM 919 O O . PHE A 1 118 ? -11.164 8.895 15.195 1.00 86.12 118 PHE A O 1
ATOM 926 N N . GLY A 1 119 ? -9.857 9.131 13.379 1.00 85.56 119 GLY A N 1
ATOM 927 C CA . GLY A 1 119 ? -10.878 9.741 12.538 1.00 85.56 119 GLY A CA 1
ATOM 928 C C . GLY A 1 119 ? -11.346 8.867 11.375 1.00 85.56 119 GLY A C 1
ATOM 929 O O . GLY A 1 119 ? -12.464 9.056 10.913 1.00 85.56 119 GLY A O 1
ATOM 930 N N . ALA A 1 120 ? -10.553 7.884 10.948 1.00 89.19 120 ALA A N 1
ATOM 931 C CA . ALA A 1 120 ? -10.843 6.975 9.838 1.00 89.19 120 ALA A CA 1
ATOM 932 C C . ALA A 1 120 ? -11.220 5.557 10.296 1.00 89.19 120 ALA A C 1
ATOM 934 O O . ALA A 1 120 ? -11.962 4.869 9.598 1.00 89.19 120 ALA A O 1
ATOM 935 N N . ASP A 1 121 ? -10.714 5.105 11.449 1.00 91.06 121 ASP A N 1
ATOM 936 C CA . ASP A 1 121 ? -10.952 3.746 11.937 1.00 91.06 121 ASP A CA 1
ATOM 937 C C . ASP A 1 121 ? -12.380 3.594 12.489 1.00 91.06 121 ASP A C 1
ATOM 939 O O . ASP A 1 121 ? -12.733 4.271 13.464 1.00 91.06 121 ASP A O 1
ATOM 943 N N . PRO A 1 122 ? -13.202 2.680 11.936 1.00 91.44 122 PRO A N 1
ATOM 944 C CA . PRO A 1 122 ? -14.557 2.438 12.422 1.00 91.44 122 PRO A CA 1
ATOM 945 C C . PRO A 1 122 ? -14.626 2.070 13.907 1.00 91.44 122 PRO A C 1
ATOM 947 O O . PRO A 1 122 ? -15.619 2.389 14.566 1.00 91.44 122 PRO A O 1
ATOM 950 N N . PHE A 1 123 ? -13.599 1.405 14.448 1.00 88.94 123 PHE A N 1
ATOM 951 C CA . PHE A 1 123 ? -13.538 1.090 15.873 1.00 88.94 123 PHE A CA 1
ATOM 952 C C . PHE A 1 123 ? -13.460 2.376 16.702 1.00 88.94 123 PHE A C 1
ATOM 954 O O . PHE A 1 123 ? -14.327 2.624 17.542 1.00 88.94 123 PHE A O 1
ATOM 961 N N . TRP A 1 124 ? -12.477 3.235 16.424 1.00 87.62 124 TRP A N 1
ATOM 962 C CA . TRP A 1 124 ? -12.271 4.472 17.181 1.00 87.62 124 TRP A CA 1
ATOM 963 C C . TRP A 1 124 ? -13.400 5.481 16.982 1.00 87.62 124 TRP A C 1
ATOM 965 O O . TRP A 1 124 ? -13.819 6.127 17.945 1.00 87.62 124 TRP A O 1
ATOM 975 N N . GLN A 1 125 ? -13.967 5.560 15.777 1.00 90.00 125 GLN A N 1
ATOM 976 C CA . GLN A 1 125 ? -15.168 6.356 15.521 1.00 90.00 125 GLN A CA 1
ATOM 977 C C . GLN A 1 125 ? -16.341 5.919 16.413 1.00 90.00 125 GLN A C 1
ATOM 979 O O . GLN A 1 125 ? -17.013 6.764 17.011 1.00 90.00 125 GLN A O 1
ATOM 984 N N . LYS A 1 126 ? -16.575 4.606 16.551 1.00 88.94 126 LYS A N 1
ATOM 985 C CA . LYS A 1 126 ? -17.621 4.072 17.438 1.00 88.94 126 LYS A CA 1
ATOM 986 C C . LYS A 1 126 ? -17.329 4.361 18.907 1.00 88.94 126 LYS A C 1
ATOM 988 O O . LYS A 1 126 ? -18.247 4.761 19.619 1.00 88.94 126 LYS A O 1
ATOM 993 N N . GLN A 1 127 ? -16.079 4.217 19.354 1.00 85.50 127 GLN A N 1
ATOM 994 C CA . GLN A 1 127 ? -15.710 4.522 20.741 1.00 85.50 127 GLN A CA 1
ATOM 995 C C . GLN A 1 127 ? -15.927 5.994 21.081 1.00 85.50 127 GLN A C 1
ATOM 997 O O . GLN A 1 127 ? -16.549 6.308 22.095 1.00 85.50 127 GLN A O 1
ATOM 1002 N N . ARG A 1 128 ? -15.510 6.897 20.191 1.00 87.06 128 ARG A N 1
ATOM 1003 C CA . ARG A 1 128 ? -15.761 8.333 20.335 1.00 87.06 128 ARG A CA 1
ATOM 1004 C C . ARG A 1 128 ? -17.255 8.656 20.368 1.00 87.06 128 ARG A C 1
ATOM 1006 O O . ARG A 1 128 ? -17.678 9.498 21.151 1.00 87.06 128 ARG A O 1
ATOM 1013 N N . LYS A 1 129 ? -18.067 7.974 19.553 1.00 87.94 129 LYS A N 1
ATOM 1014 C CA . LYS A 1 129 ? -19.528 8.147 19.570 1.00 87.94 129 LYS A CA 1
ATOM 1015 C C . LYS A 1 129 ? -20.154 7.655 20.879 1.00 87.94 129 LYS A C 1
ATOM 1017 O O . LYS A 1 129 ? -21.061 8.303 21.384 1.00 87.94 129 LYS A O 1
ATOM 1022 N N . LYS A 1 130 ? -19.684 6.527 21.417 1.00 87.44 130 LYS A N 1
ATOM 1023 C CA . LYS A 1 130 ? -20.231 5.910 22.634 1.00 87.44 130 LYS A CA 1
ATOM 1024 C C . LYS A 1 130 ? -19.838 6.659 23.908 1.00 87.44 130 LYS A C 1
ATOM 1026 O O . LYS A 1 130 ? -20.666 6.824 24.792 1.00 87.44 130 LYS A O 1
ATOM 1031 N N . HIS A 1 131 ? -18.584 7.090 23.997 1.00 84.88 131 HIS A N 1
ATOM 1032 C CA . HIS A 1 131 ? -17.991 7.632 25.222 1.00 84.88 131 HIS A CA 1
ATOM 1033 C C . HIS A 1 131 ? -17.785 9.158 25.183 1.00 84.88 131 HIS A C 1
ATOM 1035 O O . HIS A 1 131 ? -17.188 9.731 26.089 1.00 84.88 131 HIS A O 1
ATOM 1041 N N . GLY A 1 132 ? -18.275 9.839 24.142 1.00 84.50 132 GLY A N 1
ATOM 1042 C CA . GLY A 1 132 ? -18.291 11.300 24.081 1.00 84.50 132 GLY A CA 1
ATOM 1043 C C . GLY A 1 132 ? -16.893 11.912 24.013 1.00 84.50 132 GLY A C 1
ATOM 1044 O O . GLY A 1 132 ? -16.063 11.474 23.222 1.00 84.50 132 GLY A O 1
ATOM 1045 N N . LYS A 1 133 ? -16.630 12.965 24.797 1.00 82.44 133 LYS A N 1
ATOM 1046 C CA . LYS A 1 133 ? -15.322 13.652 24.837 1.00 82.44 133 LYS A CA 1
ATOM 1047 C C . LYS A 1 133 ? -14.281 12.888 25.665 1.00 82.44 133 LYS A C 1
ATOM 1049 O O . LYS A 1 133 ? -13.095 12.970 25.352 1.00 82.44 133 LYS A O 1
ATOM 1054 N N . ASP A 1 134 ? -14.735 12.072 26.611 1.00 81.75 134 ASP A N 1
ATOM 1055 C CA . ASP A 1 134 ? -13.883 11.411 27.607 1.00 81.75 134 ASP A CA 1
ATOM 1056 C C . ASP A 1 134 ? -13.353 10.055 27.142 1.00 81.75 134 ASP A C 1
ATOM 1058 O O . ASP A 1 134 ? -12.570 9.410 27.836 1.00 81.75 134 ASP A O 1
ATOM 1062 N N . TRP A 1 135 ? -13.724 9.627 25.931 1.00 80.38 135 TRP A N 1
ATOM 1063 C CA . TRP A 1 135 ? -13.306 8.351 25.354 1.00 80.38 135 TRP A CA 1
ATOM 1064 C C . TRP A 1 135 ? -11.789 8.130 25.431 1.00 80.38 135 TRP A C 1
ATOM 1066 O O . TRP A 1 135 ? -11.351 7.034 25.761 1.00 80.38 135 TRP A O 1
ATOM 1076 N N . LYS A 1 136 ? -10.969 9.164 25.192 1.00 79.00 136 LYS A N 1
ATOM 1077 C CA . LYS A 1 136 ? -9.507 9.030 25.289 1.00 79.00 136 LYS A CA 1
ATOM 1078 C C . LYS A 1 136 ? -9.060 8.685 26.705 1.00 79.00 136 LYS A C 1
ATOM 1080 O O . LYS A 1 136 ? -8.232 7.799 26.854 1.00 79.00 136 LYS A O 1
ATOM 1085 N N . ILE A 1 137 ? -9.627 9.359 27.705 1.00 82.06 137 ILE A N 1
ATOM 1086 C CA . ILE A 1 137 ? -9.295 9.178 29.123 1.00 82.06 137 ILE A CA 1
ATOM 1087 C C . ILE A 1 137 ? -9.732 7.784 29.578 1.00 82.06 137 ILE A C 1
ATOM 1089 O O . ILE A 1 137 ? -8.946 7.054 30.174 1.00 82.06 137 ILE A O 1
ATOM 1093 N N . ILE A 1 138 ? -10.948 7.374 29.208 1.00 80.00 138 ILE A N 1
ATOM 1094 C CA . ILE A 1 138 ? -11.506 6.056 29.544 1.00 80.00 138 ILE A CA 1
ATOM 1095 C C . ILE A 1 138 ? -10.612 4.923 29.023 1.00 80.00 138 ILE A C 1
ATOM 1097 O O . ILE A 1 138 ? -10.341 3.970 29.752 1.00 80.00 138 ILE A O 1
ATOM 1101 N N . PHE A 1 139 ? -10.122 5.033 27.784 1.00 77.38 139 PHE A N 1
ATOM 1102 C CA . PHE A 1 139 ? -9.247 4.020 27.188 1.00 77.38 139 PHE A CA 1
ATOM 1103 C C . PHE A 1 139 ? -7.788 4.121 27.647 1.00 77.38 139 PHE A C 1
ATOM 1105 O O . PHE A 1 139 ? -7.129 3.090 27.750 1.00 77.38 139 PHE A O 1
ATOM 1112 N N . SER A 1 140 ? -7.271 5.316 27.946 1.00 79.44 140 SER A N 1
ATOM 1113 C CA . SER A 1 140 ? -5.886 5.479 28.406 1.00 79.44 140 SER A CA 1
ATOM 1114 C C . SER A 1 140 ? -5.694 5.105 29.876 1.00 79.44 140 SER A C 1
ATOM 1116 O O . SER A 1 140 ? -4.606 4.694 30.255 1.00 79.44 140 SER A O 1
ATOM 1118 N N . GLN A 1 141 ? -6.732 5.268 30.701 1.00 82.25 141 GLN A N 1
ATOM 1119 C CA . GLN A 1 141 ? -6.705 4.967 32.138 1.00 82.25 141 GLN A CA 1
ATOM 1120 C C . GLN A 1 141 ? -7.395 3.637 32.483 1.00 82.25 141 GLN A C 1
ATOM 1122 O O . GLN A 1 141 ? -7.498 3.288 33.652 1.00 82.25 141 GLN A O 1
ATOM 1127 N N . GLY A 1 142 ? -7.896 2.895 31.487 1.00 72.44 142 GLY A N 1
ATOM 1128 C CA . GLY A 1 142 ? -8.546 1.596 31.701 1.00 72.44 142 GLY A CA 1
ATOM 1129 C C . GLY A 1 142 ? -9.879 1.656 32.461 1.00 72.44 142 GLY A C 1
ATOM 1130 O O . GLY A 1 142 ? -10.416 0.616 32.827 1.00 72.44 142 GLY A O 1
ATOM 1131 N N . LEU A 1 143 ? -10.451 2.849 32.654 1.00 69.62 143 LEU A N 1
ATOM 1132 C CA . LEU A 1 143 ? -11.656 3.091 33.464 1.00 69.62 143 LEU A CA 1
ATOM 1133 C C . LEU A 1 143 ? -12.932 2.442 32.895 1.00 69.62 143 LEU A C 1
ATOM 1135 O O . LEU A 1 143 ? -13.962 2.415 33.560 1.00 69.62 143 LEU A O 1
ATOM 1139 N N . GLY A 1 144 ? -12.883 1.950 31.653 1.00 61.44 144 GLY A N 1
ATOM 1140 C CA . GLY A 1 144 ? -13.997 1.276 30.980 1.00 61.44 144 GLY A CA 1
ATOM 1141 C C . GLY A 1 144 ? -14.050 -0.245 31.166 1.00 61.44 144 GLY A C 1
ATOM 1142 O O . GLY A 1 144 ? -15.030 -0.853 30.738 1.00 61.44 144 GLY A O 1
ATOM 1143 N N . ASN A 1 145 ? -13.027 -0.857 31.776 1.00 55.62 145 ASN A N 1
ATOM 1144 C CA . ASN A 1 145 ? -12.974 -2.295 32.055 1.00 55.62 145 ASN A CA 1
ATOM 1145 C C . ASN A 1 145 ? -13.254 -2.563 33.539 1.00 55.62 145 ASN A C 1
ATOM 1147 O O . ASN A 1 145 ? -12.376 -2.967 34.292 1.00 55.62 145 ASN A O 1
ATOM 1151 N N . SER A 1 146 ? -14.498 -2.349 33.955 1.00 54.03 146 SER A N 1
ATOM 1152 C CA . SER A 1 146 ? -15.063 -3.014 35.130 1.00 54.03 146 SER A CA 1
ATOM 1153 C C . SER A 1 146 ? -15.952 -4.162 34.650 1.00 54.03 146 SER A C 1
ATOM 1155 O O . SER A 1 146 ? -17.166 -4.026 34.494 1.00 54.03 146 SER A O 1
ATOM 1157 N N . ARG A 1 147 ? -15.321 -5.291 34.329 1.00 47.91 147 ARG A N 1
ATOM 1158 C CA . ARG A 1 147 ? -15.974 -6.594 34.192 1.00 47.91 147 ARG A CA 1
ATOM 1159 C C . ARG A 1 147 ? -15.113 -7.644 34.855 1.00 47.91 147 ARG A C 1
ATOM 1161 O O . ARG A 1 147 ? -13.891 -7.605 34.598 1.00 47.91 147 ARG A O 1
#

Sequence (147 aa):
MATKLDVNTGGTDLGKKIWEVHQKNEETRVNNYKEAVCFGCLKNDAAGAGVFDICGDCAGKRGREPLLVSIKPVYYGLCYFCGKYKFNMEQINARLCKRCHEKVAKVMKNYNKQGGQFGADPFWQKQRKKHGKDWKIIFSQGLGNSR

Foldseek 3Di:
DFAFDPDCLVPDPVSVVVLVVLCPDPVRNDDRGDWAQALQPRDTDRWDKDKFKAAPVSCVVRDCVQFPDFDAWDQWDAGLQPLDIDGGITITTGIHDPVSVVSSVVSVVVCVVLVHPCRRPPVNVVLCVVVPPCSVVCVVVVVVPPD